Protein AF-A0A531M018-F1 (afdb_monomer)

Mean predicted aligned error: 5.27 Å

pLDDT: mean 87.19, std 9.1, range [54.56, 96.38]

Foldseek 3Di:
DVVCVVVVCLLVVQLVQVVVQVVVLVVCVVVVQQADEGEDELVNLVDPCNLVSLVVDPDDARHYEYEYELQNPPPVPPPSSLVSLVSCVVSNYFYEYPAPPPPRHDPVNCVSSVGPYYYHHVVLVVCLVPDPVSVVVVVD

Structure (mmCIF, N/CA/C/O backbone):
data_AF-A0A531M018-F1
#
_entry.id   AF-A0A531M018-F1
#
loop_
_atom_site.group_PDB
_atom_site.id
_atom_site.type_symbol
_atom_site.label_atom_id
_atom_site.label_alt_id
_atom_site.label_comp_id
_atom_site.label_asym_id
_atom_site.label_entity_id
_atom_site.label_seq_id
_atom_site.pdbx_PDB_ins_code
_atom_site.Cartn_x
_atom_site.Cartn_y
_atom_site.Cartn_z
_atom_site.occupancy
_atom_site.B_iso_or_equiv
_atom_site.auth_seq_id
_atom_site.auth_comp_id
_atom_site.auth_asym_id
_atom_site.auth_atom_id
_atom_site.pdbx_PDB_model_num
ATOM 1 N N . LEU A 1 1 ? 4.384 -15.327 7.568 1.00 73.19 1 LEU A N 1
ATOM 2 C CA . LEU A 1 1 ? 5.088 -14.027 7.662 1.00 73.19 1 LEU A CA 1
ATOM 3 C C . LEU A 1 1 ? 6.303 -14.104 8.575 1.00 73.19 1 LEU A C 1
ATOM 5 O O . LEU A 1 1 ? 7.389 -13.955 8.047 1.00 73.19 1 LEU A O 1
ATOM 9 N N . LYS A 1 2 ? 6.164 -14.476 9.855 1.00 81.94 2 LYS A N 1
ATOM 10 C CA . LYS A 1 2 ? 7.292 -14.567 10.806 1.00 81.94 2 LYS A CA 1
ATOM 11 C C . LYS A 1 2 ? 8.556 -15.273 10.272 1.00 81.94 2 LYS A C 1
ATOM 13 O O . LYS A 1 2 ? 9.630 -14.692 10.272 1.00 81.94 2 LYS A O 1
ATOM 18 N N . VAL A 1 3 ? 8.416 -16.468 9.690 1.00 90.12 3 VAL A N 1
ATOM 19 C CA . VAL A 1 3 ? 9.549 -17.193 9.070 1.00 90.12 3 VAL A CA 1
ATOM 20 C C . VAL A 1 3 ? 10.168 -16.420 7.895 1.00 90.12 3 VAL A C 1
ATOM 22 O O . VAL A 1 3 ? 11.378 -16.411 7.718 1.00 90.12 3 VAL A O 1
ATOM 25 N N . ALA A 1 4 ? 9.359 -15.738 7.081 1.00 86.06 4 ALA A N 1
ATOM 26 C CA . ALA A 1 4 ? 9.863 -14.942 5.962 1.00 86.06 4 ALA A CA 1
ATOM 27 C C . ALA A 1 4 ? 10.616 -13.682 6.426 1.00 86.06 4 ALA A C 1
ATOM 29 O O . ALA A 1 4 ? 11.557 -13.255 5.758 1.00 86.06 4 ALA A O 1
ATOM 30 N N . GLU A 1 5 ? 10.218 -13.096 7.558 1.00 82.62 5 GLU A N 1
ATOM 31 C CA . GLU A 1 5 ? 10.920 -11.977 8.197 1.00 82.62 5 GLU A CA 1
ATOM 32 C C . GLU A 1 5 ? 12.257 -12.415 8.789 1.00 82.62 5 GLU A C 1
ATOM 34 O O . GLU A 1 5 ? 13.254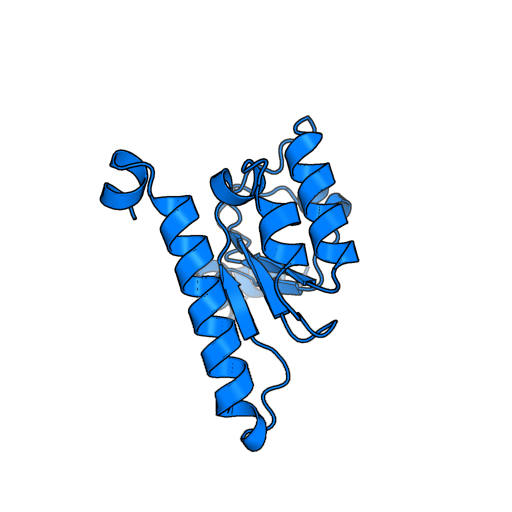 -11.722 8.578 1.00 82.62 5 GLU A O 1
ATOM 39 N N . GLU A 1 6 ? 12.277 -13.566 9.470 1.00 87.50 6 GLU A N 1
ATOM 40 C CA . GLU A 1 6 ? 13.481 -14.206 10.019 1.00 87.50 6 GLU A CA 1
ATOM 41 C C . GLU A 1 6 ? 14.485 -14.559 8.911 1.00 87.50 6 GLU A C 1
ATOM 43 O O . GLU A 1 6 ? 15.688 -14.372 9.077 1.00 87.50 6 GLU A O 1
ATOM 48 N N . LEU A 1 7 ? 13.993 -15.001 7.749 1.00 90.31 7 LEU A N 1
ATOM 49 C CA . LEU A 1 7 ? 14.812 -15.312 6.572 1.00 90.31 7 LEU A CA 1
ATOM 50 C C . LEU A 1 7 ? 15.124 -14.089 5.691 1.00 90.31 7 LEU A C 1
ATOM 52 O O . LEU A 1 7 ? 15.814 -14.225 4.683 1.00 90.31 7 LEU A O 1
ATOM 56 N N . ASN A 1 8 ? 14.612 -12.905 6.035 1.00 83.75 8 ASN A N 1
ATOM 57 C CA . ASN A 1 8 ? 14.741 -11.669 5.259 1.00 83.75 8 ASN A CA 1
ATOM 58 C C . ASN A 1 8 ? 14.304 -11.786 3.778 1.00 83.75 8 ASN A C 1
ATOM 60 O O . ASN A 1 8 ? 14.876 -11.158 2.888 1.00 83.75 8 ASN A O 1
ATOM 64 N N . VAL A 1 9 ? 13.269 -12.587 3.501 1.00 88.31 9 VAL A N 1
ATOM 65 C CA . VAL A 1 9 ? 12.743 -12.830 2.140 1.00 88.31 9 VAL A CA 1
ATOM 66 C C . VAL A 1 9 ? 11.423 -12.112 1.853 1.00 88.31 9 VAL A C 1
ATOM 68 O O . VAL A 1 9 ? 10.848 -12.296 0.783 1.00 88.31 9 VAL A O 1
ATOM 71 N N . VAL A 1 10 ? 10.934 -11.264 2.763 1.00 84.00 10 VAL A N 1
ATOM 72 C CA . VAL A 1 10 ? 9.666 -10.523 2.587 1.00 84.00 10 VAL A CA 1
ATOM 73 C C . VAL A 1 10 ? 9.666 -9.707 1.292 1.00 84.00 10 VAL A C 1
ATOM 75 O O . VAL A 1 10 ? 8.751 -9.836 0.487 1.00 84.00 10 VAL A O 1
ATOM 78 N N . ALA A 1 11 ? 10.741 -8.965 1.009 1.00 81.00 11 ALA A N 1
ATOM 79 C CA . ALA A 1 11 ? 10.842 -8.172 -0.216 1.00 81.00 11 ALA A CA 1
ATOM 80 C C . ALA A 1 11 ? 10.830 -9.029 -1.501 1.00 81.00 11 ALA A C 1
ATOM 82 O O . ALA A 1 11 ? 10.363 -8.570 -2.548 1.00 81.00 11 ALA A O 1
ATOM 83 N N . LEU A 1 12 ? 11.331 -10.270 -1.433 1.00 85.56 12 LEU A N 1
ATOM 84 C CA . LEU A 1 12 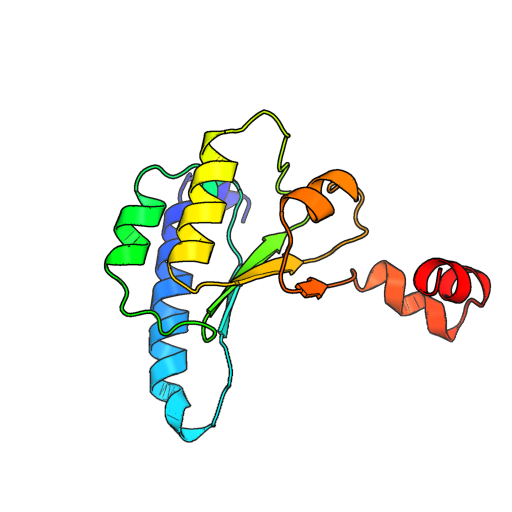? 11.284 -11.229 -2.540 1.00 85.56 12 LEU A CA 1
ATOM 85 C C . LEU A 1 12 ? 9.864 -11.774 -2.743 1.00 85.56 12 LEU A C 1
ATOM 87 O O . LEU A 1 12 ? 9.424 -11.913 -3.888 1.00 85.56 12 LEU A O 1
ATOM 91 N N . ILE A 1 13 ? 9.149 -12.051 -1.650 1.00 89.19 13 ILE A N 1
ATOM 92 C CA . ILE A 1 13 ? 7.740 -12.455 -1.685 1.00 89.19 13 ILE A CA 1
ATOM 93 C C . ILE A 1 13 ? 6.907 -11.330 -2.296 1.00 89.19 13 ILE A C 1
ATOM 95 O O . ILE A 1 13 ? 6.219 -11.583 -3.279 1.00 89.19 13 ILE A O 1
ATOM 99 N N . ASP A 1 14 ? 7.045 -10.091 -1.819 1.00 87.12 14 ASP A N 1
ATOM 100 C CA . ASP A 1 14 ? 6.315 -8.926 -2.343 1.00 87.12 14 ASP A CA 1
ATOM 101 C C . ASP A 1 14 ? 6.539 -8.760 -3.853 1.00 87.12 14 ASP A C 1
ATOM 103 O O . ASP A 1 14 ? 5.592 -8.618 -4.629 1.00 87.12 14 ASP A O 1
ATOM 107 N N . ARG A 1 15 ? 7.797 -8.867 -4.307 1.00 87.56 15 ARG A N 1
ATOM 108 C CA . ARG A 1 15 ? 8.138 -8.807 -5.736 1.00 87.56 15 ARG A CA 1
A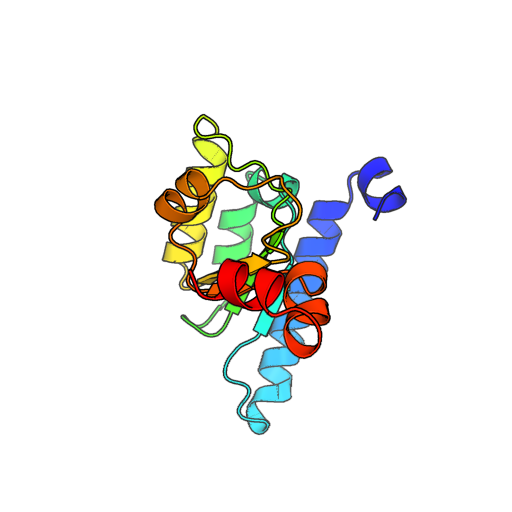TOM 109 C C . ARG A 1 15 ? 7.475 -9.926 -6.544 1.00 87.56 15 ARG A C 1
ATOM 111 O O . ARG A 1 15 ? 7.021 -9.683 -7.663 1.00 87.56 15 ARG A O 1
ATOM 118 N N . THR A 1 16 ? 7.464 -11.146 -6.016 1.00 90.62 16 THR A N 1
ATOM 119 C CA . THR A 1 16 ? 6.895 -12.314 -6.703 1.00 90.62 16 THR A CA 1
ATOM 120 C C . THR A 1 16 ? 5.373 -12.218 -6.760 1.00 90.62 16 THR A C 1
ATOM 122 O O . THR A 1 16 ? 4.789 -12.424 -7.822 1.00 90.62 16 THR A O 1
ATOM 125 N N . THR A 1 17 ? 4.745 -11.812 -5.657 1.00 92.69 17 THR A N 1
ATOM 126 C CA . THR A 1 17 ? 3.306 -11.558 -5.560 1.00 92.69 17 THR A CA 1
ATOM 127 C C . THR A 1 17 ? 2.876 -10.473 -6.539 1.00 92.69 17 THR A C 1
ATOM 129 O O . THR A 1 17 ? 1.927 -10.688 -7.286 1.00 92.69 17 THR A O 1
ATOM 132 N N . LEU A 1 18 ? 3.603 -9.351 -6.619 1.00 92.44 18 LEU A N 1
ATOM 133 C CA . LEU A 1 18 ? 3.317 -8.294 -7.590 1.00 92.44 18 LEU A CA 1
ATOM 134 C C . LEU A 1 18 ? 3.391 -8.812 -9.028 1.00 92.44 18 LEU A C 1
ATOM 136 O O . LEU A 1 18 ? 2.479 -8.575 -9.815 1.00 92.44 18 LEU A O 1
ATOM 140 N N . LYS A 1 19 ? 4.457 -9.541 -9.376 1.00 92.62 19 LYS A N 1
ATOM 141 C CA . LYS A 1 19 ? 4.603 -10.111 -10.719 1.00 92.62 19 LYS A CA 1
ATOM 142 C C . LYS A 1 19 ? 3.421 -11.025 -11.063 1.00 92.62 19 LYS A C 1
ATOM 144 O O . LYS A 1 19 ? 2.811 -10.849 -12.113 1.00 92.62 19 LYS A O 1
ATOM 149 N N . GLN A 1 20 ? 3.064 -11.940 -10.162 1.00 94.94 20 GLN A N 1
ATOM 150 C CA . GLN A 1 20 ? 1.945 -12.858 -10.371 1.00 94.94 20 GLN A CA 1
ATOM 151 C C . GLN A 1 20 ? 0.601 -12.122 -10.464 1.00 94.94 20 GLN A C 1
ATOM 153 O O . GLN A 1 20 ? -0.250 -12.497 -11.269 1.00 94.94 20 GLN A O 1
ATOM 158 N N . ALA A 1 21 ? 0.406 -11.073 -9.662 1.00 95.00 21 ALA A N 1
ATOM 159 C CA . ALA A 1 21 ? -0.794 -10.247 -9.688 1.00 95.00 21 ALA A CA 1
ATOM 160 C C . ALA A 1 21 ? -0.960 -9.536 -11.037 1.00 95.00 21 ALA A C 1
ATOM 162 O O . ALA A 1 21 ? -2.053 -9.556 -11.595 1.00 95.00 21 ALA A O 1
ATOM 163 N N . LEU A 1 22 ? 0.121 -8.978 -11.593 1.00 94.12 22 LEU A N 1
ATOM 164 C CA . LEU A 1 22 ? 0.108 -8.345 -12.916 1.00 94.12 22 LEU A CA 1
ATOM 165 C C . LEU A 1 22 ? -0.161 -9.359 -14.035 1.00 94.12 22 LEU A C 1
ATOM 167 O O . LEU A 1 22 ? -0.997 -9.108 -14.896 1.00 94.12 22 LEU A O 1
ATOM 171 N N . GLU A 1 23 ? 0.488 -10.525 -13.999 1.00 93.81 23 GLU A N 1
ATOM 172 C CA . GLU A 1 23 ? 0.245 -11.601 -14.973 1.00 93.81 23 GLU A CA 1
ATOM 173 C C . GLU A 1 23 ? -1.212 -12.088 -14.936 1.00 93.81 23 GLU A C 1
ATOM 175 O O . GLU A 1 23 ? -1.840 -12.285 -15.978 1.00 93.81 23 GLU A O 1
ATOM 180 N N . ASN A 1 24 ? -1.775 -12.247 -13.735 1.00 94.75 24 ASN A N 1
ATOM 181 C CA . ASN A 1 24 ? -3.174 -12.624 -13.563 1.00 94.75 24 ASN A CA 1
ATOM 182 C C . ASN A 1 24 ? -4.120 -11.519 -14.039 1.00 94.75 24 ASN A C 1
ATOM 184 O O . ASN A 1 24 ? -5.104 -11.818 -14.710 1.00 94.75 24 ASN A O 1
ATOM 188 N N . PHE A 1 25 ? -3.817 -10.258 -13.732 1.00 94.62 25 PHE A N 1
ATOM 189 C CA . PHE A 1 25 ? -4.619 -9.112 -14.152 1.00 94.62 25 PHE A CA 1
ATOM 190 C C . PHE A 1 25 ? -4.709 -9.012 -15.681 1.00 94.62 25 PHE A C 1
ATOM 192 O O . PHE A 1 25 ? -5.807 -8.892 -16.221 1.00 94.62 25 PHE A O 1
ATOM 199 N N . GLU A 1 26 ? -3.587 -9.182 -16.383 1.00 92.25 26 GLU A N 1
ATOM 200 C CA . GLU A 1 26 ? -3.550 -9.250 -17.851 1.00 92.25 26 GLU A CA 1
ATOM 201 C C . GLU A 1 26 ? -4.353 -10.443 -18.392 1.00 92.25 26 GLU A C 1
ATOM 203 O O . GLU A 1 26 ? -5.173 -10.304 -19.307 1.00 92.25 26 GLU A O 1
ATOM 208 N N . ARG A 1 27 ? -4.193 -11.628 -17.787 1.00 94.00 27 ARG A N 1
ATOM 209 C CA . ARG A 1 27 ? -4.959 -12.831 -18.159 1.00 94.00 27 ARG A CA 1
ATOM 210 C C . ARG A 1 27 ? -6.469 -12.640 -17.978 1.00 94.00 27 ARG A C 1
ATOM 212 O O . ARG A 1 27 ? -7.262 -13.194 -18.742 1.00 94.00 27 ARG A O 1
ATOM 219 N N . TRP A 1 28 ? -6.873 -11.863 -16.979 1.00 94.44 28 TRP A N 1
ATOM 220 C CA . TRP A 1 28 ? -8.266 -11.541 -16.673 1.00 94.44 28 TRP A CA 1
ATOM 221 C C . TRP A 1 28 ? -8.785 -10.287 -17.384 1.00 94.44 28 TRP A C 1
ATOM 223 O O . TRP A 1 28 ? -9.880 -9.827 -17.069 1.00 94.44 28 TRP A O 1
ATOM 233 N N . SER A 1 29 ? -8.067 -9.763 -18.380 1.00 89.50 29 SER A N 1
ATOM 234 C CA . SER A 1 29 ? -8.494 -8.599 -19.176 1.00 89.50 29 SER A CA 1
ATOM 235 C C . SER A 1 29 ? -9.912 -8.726 -19.755 1.00 89.50 29 SER A C 1
ATOM 237 O O . SER A 1 29 ? -10.643 -7.742 -19.830 1.00 89.50 29 SER A O 1
ATOM 239 N N . HIS A 1 30 ? -10.352 -9.944 -20.080 1.00 93.69 30 HIS A N 1
ATOM 240 C CA . HIS A 1 30 ? -11.706 -10.240 -20.563 1.00 93.69 30 HIS A CA 1
ATOM 241 C C . HIS A 1 30 ? -12.819 -10.080 -19.506 1.00 93.69 30 HIS A C 1
ATOM 243 O O . HIS A 1 30 ? -13.991 -10.015 -19.866 1.00 93.69 30 HIS A O 1
ATOM 249 N N . LEU A 1 31 ? -12.480 -10.020 -18.214 1.00 93.69 31 LEU A N 1
ATOM 250 C CA . LEU A 1 31 ? -13.432 -9.881 -17.104 1.00 93.69 31 LEU A CA 1
ATOM 251 C C . LEU A 1 31 ? -13.721 -8.416 -16.735 1.00 93.69 31 LEU A C 1
ATOM 253 O O . LEU A 1 31 ? -14.464 -8.171 -15.788 1.00 93.69 31 LEU A O 1
ATOM 257 N N . ASN A 1 32 ? -13.153 -7.443 -17.462 1.00 89.44 32 ASN A N 1
ATOM 258 C CA . ASN A 1 32 ? -13.287 -6.006 -17.180 1.00 89.44 32 ASN A CA 1
ATOM 259 C C . ASN A 1 32 ? -12.940 -5.637 -15.724 1.00 89.44 32 ASN A C 1
ATOM 261 O O . ASN A 1 32 ? -13.592 -4.789 -15.112 1.00 89.44 32 ASN A O 1
ATOM 265 N N . ILE A 1 33 ? -11.912 -6.272 -15.152 1.00 91.38 33 ILE A N 1
ATOM 266 C CA . ILE A 1 33 ? -11.436 -5.936 -13.808 1.00 91.38 33 ILE A CA 1
ATOM 267 C C . ILE A 1 33 ? -10.783 -4.548 -13.877 1.00 91.38 33 ILE A C 1
ATOM 269 O O . ILE A 1 33 ? -9.820 -4.368 -14.623 1.00 91.38 33 ILE A O 1
ATOM 273 N N . PRO A 1 34 ? -11.265 -3.549 -13.117 1.00 90.69 34 PRO A N 1
ATOM 274 C CA . PRO A 1 34 ? -10.756 -2.186 -13.239 1.00 90.69 34 PRO A CA 1
ATOM 275 C C . PRO A 1 34 ? -9.341 -2.040 -12.671 1.00 90.69 34 PRO A C 1
ATOM 277 O O . PRO A 1 34 ? -8.595 -1.151 -13.083 1.00 90.69 34 PRO A O 1
ATOM 280 N N . ARG A 1 35 ? -8.992 -2.875 -11.684 1.00 93.50 35 ARG A N 1
ATOM 281 C CA . ARG A 1 35 ? -7.781 -2.737 -10.882 1.00 93.50 35 ARG A CA 1
ATOM 282 C C . ARG A 1 35 ? -7.408 -4.017 -10.147 1.00 93.50 35 ARG A C 1
ATOM 284 O O . ARG A 1 35 ? -8.292 -4.754 -9.718 1.00 93.50 35 ARG A O 1
ATOM 291 N N . VAL A 1 36 ? -6.112 -4.194 -9.914 1.00 95.12 36 VAL A N 1
ATOM 292 C CA . VAL A 1 36 ? -5.556 -5.135 -8.939 1.00 95.12 36 VAL A CA 1
ATOM 293 C C . VAL A 1 36 ? -4.877 -4.384 -7.792 1.00 95.12 36 VAL A C 1
ATOM 295 O O . VAL A 1 36 ? -4.195 -3.385 -8.017 1.00 95.12 36 VAL A O 1
ATOM 298 N N . SER A 1 37 ? -5.055 -4.861 -6.564 1.00 94.75 37 SER A N 1
ATOM 299 C CA . SER A 1 37 ? -4.348 -4.339 -5.393 1.00 94.75 37 SER A CA 1
ATOM 300 C C . SER A 1 37 ? -3.367 -5.376 -4.858 1.00 94.75 37 SER A C 1
ATOM 302 O O . SER A 1 37 ? -3.656 -6.574 -4.880 1.00 94.75 37 SER A O 1
ATOM 304 N N . VAL A 1 38 ? -2.204 -4.925 -4.393 1.00 93.44 38 VAL A N 1
ATOM 305 C CA . VAL A 1 38 ? -1.164 -5.787 -3.820 1.00 93.44 38 VAL A CA 1
ATOM 306 C C . VAL A 1 38 ? -0.675 -5.186 -2.510 1.00 93.44 38 VAL A C 1
ATOM 308 O O . VAL A 1 38 ? -0.373 -3.998 -2.448 1.00 93.44 38 VAL A O 1
ATOM 311 N N . ASN A 1 39 ? -0.570 -6.014 -1.475 1.00 89.81 39 ASN A N 1
ATOM 312 C CA . ASN A 1 39 ? 0.004 -5.605 -0.198 1.00 89.81 39 ASN A CA 1
ATOM 313 C C . ASN A 1 39 ? 1.508 -5.355 -0.336 1.00 89.81 39 ASN A C 1
ATOM 315 O O . ASN A 1 39 ? 2.216 -6.133 -0.980 1.00 89.81 39 ASN A O 1
ATOM 319 N N . VAL A 1 40 ? 1.991 -4.280 0.281 1.00 88.00 40 VAL A N 1
ATOM 320 C CA . VAL A 1 40 ? 3.407 -3.908 0.285 1.00 88.00 40 VAL A CA 1
ATOM 321 C C . VAL A 1 40 ? 3.858 -3.697 1.719 1.00 88.00 40 VAL A C 1
ATOM 323 O O . VAL A 1 40 ? 3.240 -2.950 2.468 1.00 88.00 40 VAL A O 1
ATOM 326 N N . SER A 1 41 ? 4.947 -4.361 2.104 1.00 81.50 41 SER A N 1
ATOM 327 C CA . SER A 1 41 ? 5.534 -4.220 3.438 1.00 81.50 41 SER A CA 1
ATOM 328 C C . SER A 1 41 ? 6.347 -2.925 3.598 1.00 81.50 41 SER A C 1
ATOM 330 O O . SER A 1 41 ? 6.893 -2.402 2.626 1.00 81.50 41 SER A O 1
ATOM 332 N N . ALA A 1 42 ? 6.527 -2.450 4.840 1.00 79.25 42 ALA A N 1
ATOM 333 C CA . ALA A 1 42 ? 7.422 -1.320 5.148 1.00 79.25 42 ALA A CA 1
ATOM 334 C C . ALA A 1 42 ? 8.842 -1.547 4.603 1.00 79.25 42 ALA A C 1
ATOM 336 O O . ALA A 1 42 ? 9.376 -0.724 3.867 1.00 79.25 42 ALA A O 1
ATOM 337 N N . ARG A 1 43 ? 9.409 -2.737 4.855 1.00 80.06 43 ARG A N 1
ATOM 338 C CA . ARG A 1 43 ? 10.743 -3.125 4.365 1.00 80.06 43 ARG A CA 1
ATOM 339 C C . ARG A 1 43 ? 10.866 -3.050 2.845 1.00 80.06 43 ARG A C 1
ATOM 341 O O . ARG A 1 43 ? 11.950 -2.818 2.322 1.00 80.06 43 ARG A O 1
ATOM 348 N N . ARG A 1 44 ? 9.771 -3.278 2.112 1.00 85.19 44 ARG A N 1
ATOM 349 C CA . ARG A 1 44 ? 9.767 -3.136 0.654 1.00 85.19 44 ARG A CA 1
ATOM 350 C C . ARG A 1 44 ? 9.859 -1.669 0.246 1.00 85.19 44 ARG A C 1
ATOM 352 O O . ARG A 1 44 ? 10.537 -1.392 -0.734 1.00 85.19 44 ARG A O 1
ATOM 359 N N . LEU A 1 45 ? 9.234 -0.753 0.986 1.00 87.25 45 LEU A N 1
ATOM 360 C CA . LEU A 1 45 ? 9.383 0.693 0.784 1.00 87.25 45 LEU A CA 1
ATOM 361 C C . LEU A 1 45 ? 10.773 1.213 1.174 1.00 87.25 45 LEU A C 1
ATOM 363 O O . LEU A 1 45 ? 11.166 2.265 0.693 1.00 87.25 45 LEU A O 1
ATOM 367 N N . GLU A 1 46 ? 11.540 0.477 1.973 1.00 85.75 46 GLU A N 1
ATOM 368 C CA . GLU A 1 46 ? 12.947 0.779 2.282 1.00 85.75 46 GLU A CA 1
ATOM 369 C C . GLU A 1 46 ? 13.932 0.192 1.241 1.00 85.75 46 GLU A C 1
ATOM 371 O O . GLU A 1 46 ? 15.131 0.482 1.262 1.00 85.75 46 GLU A O 1
ATOM 376 N N . ASP A 1 47 ? 13.453 -0.613 0.284 1.00 86.56 47 ASP A N 1
ATOM 377 C CA . ASP A 1 47 ? 14.288 -1.233 -0.751 1.00 86.56 47 ASP A CA 1
ATOM 378 C C . ASP A 1 47 ? 14.747 -0.203 -1.803 1.00 86.56 47 ASP A C 1
ATOM 380 O O . ASP A 1 47 ? 13.953 0.357 -2.567 1.00 86.56 47 ASP A O 1
ATOM 384 N N . ARG A 1 48 ? 16.068 -0.010 -1.908 1.00 88.75 48 ARG A N 1
ATOM 385 C CA . ARG A 1 48 ? 16.706 0.886 -2.891 1.00 88.75 48 ARG A CA 1
ATOM 386 C C . ARG A 1 48 ? 16.483 0.477 -4.343 1.00 88.75 48 ARG A C 1
ATOM 388 O O . ARG A 1 48 ? 16.534 1.328 -5.230 1.00 88.75 48 ARG A O 1
ATOM 395 N N . ASP A 1 49 ? 16.208 -0.796 -4.599 1.00 90.19 49 ASP A N 1
ATOM 396 C CA . ASP A 1 49 ? 15.919 -1.303 -5.935 1.00 90.19 49 ASP A CA 1
ATOM 397 C C . ASP A 1 49 ? 14.415 -1.322 -6.259 1.00 90.19 49 ASP A C 1
ATOM 399 O O . ASP A 1 49 ? 14.052 -1.663 -7.392 1.00 90.19 49 ASP A O 1
ATOM 403 N N . LEU A 1 50 ? 13.527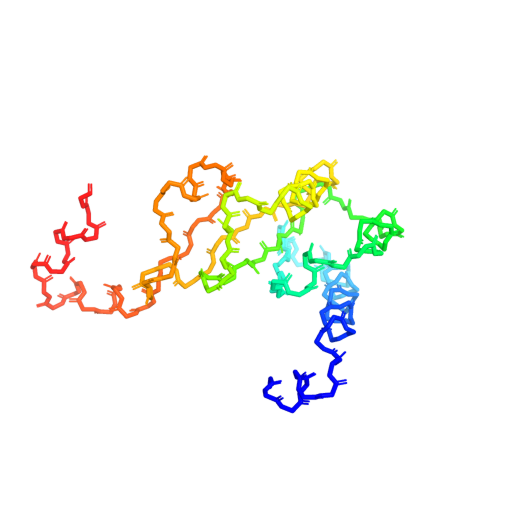 -0.919 -5.332 1.00 91.69 50 LEU A N 1
ATOM 404 C CA . LEU A 1 50 ? 12.074 -0.944 -5.539 1.00 91.69 50 LEU A CA 1
ATOM 405 C C . LEU A 1 50 ? 11.676 -0.196 -6.812 1.00 91.69 50 LEU A C 1
ATOM 407 O O . LEU A 1 50 ? 11.126 -0.796 -7.737 1.00 91.69 50 LEU A O 1
ATOM 411 N N . ILE A 1 51 ? 11.988 1.099 -6.883 1.00 95.00 51 ILE A N 1
ATOM 412 C CA . ILE A 1 51 ? 11.564 1.968 -7.990 1.00 95.00 51 ILE A CA 1
ATOM 413 C C . ILE A 1 51 ? 12.167 1.505 -9.312 1.00 95.00 51 ILE A C 1
ATOM 415 O O . ILE A 1 51 ? 11.486 1.467 -10.337 1.00 95.00 51 ILE A O 1
ATOM 419 N N . LYS A 1 52 ? 13.434 1.080 -9.294 1.00 94.19 52 LYS A N 1
ATOM 420 C CA . LYS A 1 52 ? 14.102 0.499 -10.463 1.00 94.19 52 LYS A CA 1
ATOM 421 C C . LYS A 1 52 ? 13.399 -0.773 -10.940 1.00 94.19 52 LYS A C 1
ATOM 423 O O . LYS A 1 52 ? 13.313 -1.001 -12.144 1.00 94.19 52 LYS A O 1
ATOM 428 N N . GLY A 1 53 ? 12.912 -1.602 -10.019 1.00 92.50 53 GLY A N 1
ATOM 429 C CA . GLY A 1 53 ? 12.110 -2.782 -10.320 1.00 92.50 53 GLY A CA 1
ATOM 430 C C . GLY A 1 53 ? 10.760 -2.422 -10.935 1.00 92.50 53 GLY A C 1
ATOM 431 O O . GLY A 1 53 ? 10.415 -2.964 -11.980 1.00 92.50 53 GLY A O 1
ATOM 432 N N . LEU A 1 54 ? 10.037 -1.473 -10.336 1.00 94.50 54 LEU A N 1
ATOM 433 C CA . LEU A 1 54 ? 8.719 -1.038 -10.809 1.00 94.50 54 LEU A CA 1
ATOM 434 C C . LEU A 1 54 ? 8.776 -0.390 -12.192 1.00 94.50 54 LEU A C 1
ATOM 436 O O . LEU A 1 54 ? 7.939 -0.691 -13.031 1.00 94.50 54 LEU A O 1
ATOM 440 N N . ARG A 1 55 ? 9.806 0.417 -12.480 1.00 94.06 55 ARG A N 1
ATOM 441 C CA . ARG A 1 55 ? 10.011 1.033 -13.806 1.00 94.06 55 ARG A CA 1
ATOM 442 C C . ARG A 1 55 ? 10.189 0.021 -14.940 1.00 94.06 55 ARG A C 1
ATOM 444 O O . ARG A 1 55 ? 10.007 0.376 -16.098 1.00 94.06 55 ARG A O 1
ATOM 451 N N . LY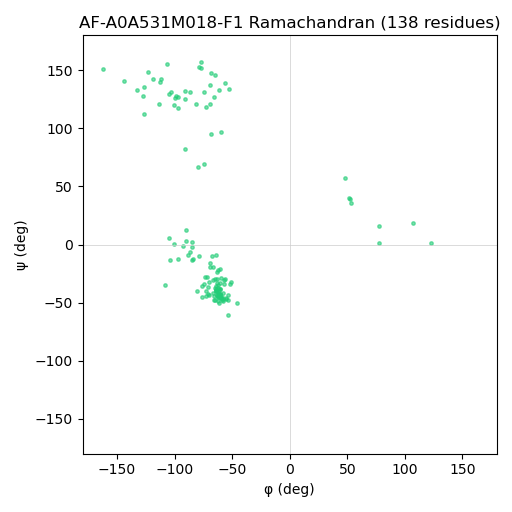S A 1 56 ? 10.574 -1.220 -14.629 1.00 93.19 56 LYS A N 1
ATOM 452 C CA . LYS A 1 56 ? 10.687 -2.306 -15.618 1.00 93.19 56 LYS A CA 1
ATOM 453 C C . LYS A 1 56 ? 9.354 -3.003 -15.885 1.00 93.19 56 LYS A C 1
ATOM 455 O O . LYS A 1 56 ? 9.275 -3.802 -16.812 1.00 93.19 56 LYS A O 1
ATOM 460 N N . LEU A 1 57 ? 8.343 -2.751 -15.059 1.00 90.38 57 LEU A N 1
ATOM 461 C CA . LEU A 1 57 ? 7.007 -3.302 -15.221 1.00 90.38 57 LEU A CA 1
ATOM 462 C C . LEU A 1 57 ? 6.185 -2.326 -16.065 1.00 90.38 57 LEU A C 1
ATOM 464 O O . LEU A 1 57 ? 6.162 -1.126 -15.798 1.00 90.38 57 LEU A O 1
ATOM 468 N N . ALA A 1 58 ? 5.497 -2.839 -17.082 1.00 86.06 58 ALA A N 1
ATOM 469 C CA . ALA A 1 58 ? 4.598 -2.049 -17.919 1.00 86.06 58 ALA A CA 1
ATOM 470 C C . ALA A 1 58 ? 3.249 -1.845 -17.206 1.00 86.06 58 ALA A C 1
ATOM 472 O O . ALA A 1 58 ? 2.230 -2.397 -17.607 1.00 86.06 58 ALA A O 1
ATOM 473 N N . ILE A 1 59 ? 3.252 -1.096 -16.101 1.00 90.50 59 ILE A N 1
ATOM 474 C CA . ILE A 1 59 ? 2.045 -0.847 -15.308 1.00 90.50 59 ILE A CA 1
ATOM 475 C C . ILE A 1 59 ? 1.236 0.277 -15.953 1.00 90.50 59 ILE A C 1
ATOM 477 O O . ILE A 1 59 ? 1.709 1.403 -16.103 1.00 90.50 59 ILE A O 1
ATOM 481 N N . LYS A 1 60 ? -0.014 -0.019 -16.318 1.00 90.88 60 LYS A N 1
ATOM 482 C CA . LYS A 1 60 ? -0.954 0.992 -16.801 1.00 90.88 60 LYS A CA 1
ATOM 483 C C . LYS A 1 60 ? -1.448 1.844 -15.631 1.00 90.88 60 LYS A C 1
ATOM 485 O O . LYS A 1 60 ? -1.910 1.313 -14.619 1.00 90.88 60 LYS A O 1
ATOM 490 N N . GLN A 1 61 ? -1.410 3.164 -15.789 1.00 92.75 61 GLN A N 1
ATOM 491 C CA . GLN A 1 61 ? -1.860 4.100 -14.758 1.00 92.75 61 GLN A CA 1
ATOM 492 C C . GLN A 1 61 ? -3.289 3.787 -14.283 1.00 92.75 61 GLN A C 1
ATOM 494 O O . GLN A 1 61 ? -4.190 3.548 -15.089 1.00 92.75 61 GLN A O 1
ATOM 499 N N . GLY A 1 62 ? -3.485 3.788 -12.963 1.00 91.62 62 GLY A N 1
ATOM 500 C CA . GLY A 1 62 ? -4.785 3.583 -12.321 1.00 91.62 62 GLY A CA 1
ATOM 501 C C . GLY A 1 62 ? -5.271 2.131 -12.271 1.00 91.62 62 GLY A C 1
ATOM 502 O O . GLY A 1 62 ? -6.362 1.891 -11.744 1.00 91.62 62 GLY A O 1
ATOM 503 N N . THR A 1 63 ? -4.485 1.173 -12.774 1.00 94.44 63 THR A N 1
ATOM 504 C CA . THR A 1 63 ? -4.833 -0.262 -12.768 1.00 94.44 63 THR A CA 1
ATOM 505 C C . THR A 1 63 ? -4.215 -1.046 -11.614 1.00 94.44 63 THR A C 1
ATOM 507 O O . THR A 1 63 ? -4.638 -2.168 -11.351 1.00 94.44 63 THR A O 1
ATOM 510 N N . VAL A 1 64 ? -3.255 -0.460 -10.895 1.00 96.31 64 VAL A N 1
ATOM 511 C CA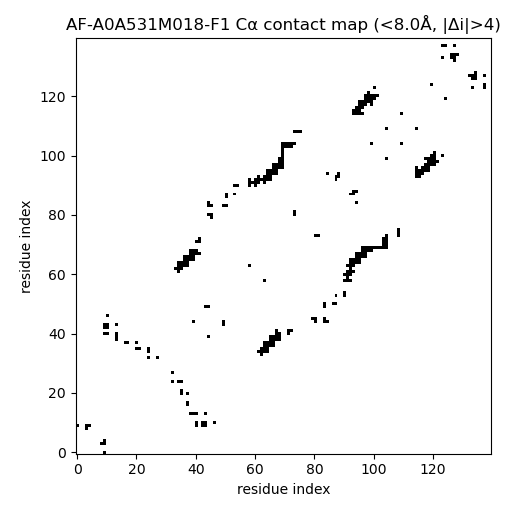 . VAL A 1 64 ? -2.580 -1.094 -9.758 1.00 96.31 64 VAL A CA 1
ATOM 512 C C . VAL A 1 64 ? -2.653 -0.181 -8.542 1.00 96.31 64 VAL A C 1
ATOM 514 O O . VAL A 1 64 ? -2.385 1.016 -8.656 1.00 96.31 64 VAL A O 1
ATOM 517 N N . SER A 1 65 ? -2.975 -0.763 -7.390 1.00 96.00 65 SER A N 1
ATOM 518 C CA . SER A 1 65 ? -2.841 -0.126 -6.078 1.00 96.00 65 SER A CA 1
ATOM 519 C C . SER A 1 65 ? -1.878 -0.908 -5.195 1.00 96.00 65 SER A C 1
ATOM 521 O O . SER A 1 65 ? -1.900 -2.140 -5.187 1.00 96.00 65 SER A O 1
ATOM 523 N N . PHE A 1 66 ? -1.079 -0.198 -4.408 1.00 94.88 66 PHE A N 1
ATOM 524 C CA . PHE A 1 66 ? -0.350 -0.767 -3.283 1.00 94.88 66 PHE A CA 1
ATOM 525 C C . PHE A 1 66 ? -1.085 -0.490 -1.985 1.00 94.88 66 PHE A C 1
ATOM 527 O O . PHE A 1 66 ? -1.431 0.651 -1.690 1.00 94.88 66 PHE A O 1
ATOM 534 N N . GLU A 1 67 ? -1.313 -1.556 -1.232 1.00 92.94 67 GLU A N 1
ATOM 535 C CA . GLU A 1 67 ? -1.957 -1.521 0.071 1.00 92.94 67 GLU A CA 1
ATOM 536 C C . GLU A 1 67 ? -0.874 -1.513 1.141 1.00 92.94 67 GLU A C 1
ATOM 538 O O . GLU A 1 67 ? -0.055 -2.432 1.230 1.00 92.94 67 GLU A O 1
ATOM 543 N N . LEU A 1 68 ? -0.847 -0.429 1.907 1.00 87.62 68 LEU A N 1
ATOM 544 C CA . LEU A 1 68 ? 0.036 -0.250 3.043 1.00 87.62 68 LEU A CA 1
ATOM 545 C C . LEU A 1 68 ? -0.777 -0.529 4.302 1.00 87.62 68 LEU A C 1
ATOM 547 O O . LEU A 1 68 ? -1.779 0.140 4.555 1.00 87.62 68 LEU A O 1
ATOM 551 N N . VAL A 1 69 ? -0.356 -1.517 5.085 1.00 75.94 69 VAL A N 1
ATOM 552 C CA . VAL A 1 69 ? -0.962 -1.761 6.398 1.00 75.94 69 VAL A CA 1
ATOM 553 C C . VAL A 1 69 ? -0.628 -0.618 7.349 1.00 75.94 69 VAL A C 1
ATOM 555 O O . VAL A 1 69 ? 0.460 -0.043 7.289 1.00 75.94 69 VAL A O 1
ATOM 558 N N . GLU A 1 70 ? -1.551 -0.317 8.257 1.00 65.75 70 GLU A N 1
ATOM 559 C CA . GLU A 1 70 ? -1.427 0.767 9.235 1.00 65.75 70 GLU A CA 1
ATOM 560 C C . GLU A 1 70 ? -0.111 0.733 10.039 1.00 65.75 70 GLU A C 1
ATOM 562 O O . GLU A 1 70 ? 0.459 1.772 10.364 1.00 65.75 70 GLU A O 1
ATOM 567 N N . SER A 1 71 ? 0.403 -0.467 10.331 1.00 59.41 71 SER A N 1
ATOM 568 C CA . SER A 1 71 ? 1.643 -0.666 11.090 1.00 59.41 71 SER A CA 1
ATOM 569 C C . SER A 1 71 ? 2.906 -0.202 10.363 1.00 59.41 71 SER A C 1
ATOM 571 O O . SER A 1 71 ? 3.985 -0.206 10.959 1.00 59.41 71 SER A O 1
ATOM 573 N N . ILE A 1 72 ? 2.813 0.142 9.075 1.00 60.88 72 ILE A N 1
ATOM 574 C CA . ILE A 1 72 ? 3.894 0.831 8.379 1.00 60.88 72 ILE A CA 1
ATOM 575 C C . ILE A 1 72 ? 3.959 2.228 8.981 1.00 60.88 72 ILE A C 1
ATOM 577 O O . ILE A 1 72 ? 3.221 3.131 8.589 1.00 60.88 72 ILE A O 1
ATOM 581 N N . PHE A 1 73 ? 4.847 2.381 9.962 1.00 59.66 73 PHE A N 1
ATOM 582 C CA . PHE A 1 73 ? 5.214 3.678 10.496 1.00 59.66 73 PHE A CA 1
ATOM 583 C C . PHE A 1 73 ? 5.796 4.507 9.354 1.00 59.66 73 PHE A C 1
ATOM 585 O O . PHE A 1 73 ? 6.970 4.404 9.012 1.00 59.66 73 PHE A O 1
ATOM 592 N N . LEU A 1 74 ? 4.949 5.343 8.761 1.00 61.78 74 LEU A N 1
ATOM 593 C CA . LEU A 1 74 ? 5.377 6.517 8.017 1.00 61.78 74 LEU A CA 1
ATOM 594 C C . LEU A 1 74 ? 5.804 7.544 9.059 1.00 61.78 74 LEU A C 1
ATOM 596 O O . LEU A 1 74 ? 5.088 8.511 9.333 1.00 61.78 74 LEU A O 1
ATOM 600 N N . ASP A 1 75 ? 6.916 7.246 9.728 1.00 57.91 75 ASP A N 1
ATOM 601 C CA . ASP A 1 75 ? 7.540 8.202 10.617 1.00 57.91 75 ASP A CA 1
ATOM 602 C C . ASP A 1 75 ? 7.946 9.399 9.758 1.00 57.91 75 ASP A C 1
ATOM 604 O O . ASP A 1 75 ? 8.490 9.242 8.662 1.00 57.91 75 ASP A O 1
ATOM 608 N N . GLU A 1 76 ? 7.632 10.606 10.216 1.00 54.88 76 GLU A N 1
ATOM 609 C CA . GLU A 1 76 ? 7.736 11.816 9.388 1.00 54.88 76 GLU A CA 1
ATOM 610 C C . GLU A 1 76 ? 9.181 12.131 8.966 1.00 54.88 76 GLU A C 1
ATOM 612 O O . GLU A 1 76 ? 9.402 13.013 8.142 1.00 54.88 76 GLU A O 1
ATOM 617 N N . ASN A 1 77 ? 10.143 11.403 9.537 1.00 54.56 77 ASN A N 1
ATOM 618 C CA . ASN A 1 77 ? 11.576 11.569 9.354 1.00 54.56 77 ASN A CA 1
ATOM 619 C C . ASN A 1 77 ? 12.200 10.556 8.378 1.00 54.56 77 ASN A C 1
ATOM 621 O O . ASN A 1 77 ? 13.412 10.605 8.170 1.00 54.56 77 ASN A O 1
ATOM 625 N N . ASP A 1 78 ? 11.423 9.639 7.784 1.00 77.69 78 ASP A N 1
ATOM 626 C CA . ASP A 1 78 ? 11.943 8.762 6.730 1.00 77.69 78 ASP A CA 1
ATOM 627 C C . ASP A 1 78 ? 11.737 9.388 5.339 1.00 77.69 78 ASP A C 1
ATOM 629 O O . ASP A 1 78 ? 10.786 9.099 4.596 1.00 77.69 78 ASP A O 1
ATOM 633 N N . ASP A 1 79 ? 12.668 10.280 4.988 1.00 84.19 79 ASP A N 1
ATOM 634 C CA . ASP A 1 79 ? 12.740 10.934 3.677 1.00 84.19 79 ASP A CA 1
ATOM 635 C C . ASP A 1 79 ? 12.809 9.917 2.528 1.00 84.19 79 ASP A C 1
ATOM 637 O O . ASP A 1 79 ? 12.335 10.184 1.420 1.00 84.19 79 ASP A O 1
ATOM 641 N N . PHE A 1 80 ? 13.389 8.739 2.770 1.00 87.12 80 PHE A N 1
ATOM 642 C CA . PHE A 1 80 ? 13.584 7.730 1.740 1.00 87.12 80 PHE A CA 1
ATOM 643 C C . PHE A 1 80 ? 12.281 6.993 1.414 1.00 87.12 80 PHE A C 1
ATOM 645 O O . PHE A 1 80 ? 11.930 6.851 0.238 1.00 87.12 80 PHE A O 1
ATOM 652 N N . VAL A 1 81 ? 11.528 6.582 2.436 1.00 86.38 81 VAL A N 1
ATOM 653 C CA . VAL A 1 81 ? 10.196 5.984 2.259 1.00 86.38 81 VAL A CA 1
ATOM 654 C C . VAL A 1 81 ? 9.247 6.982 1.597 1.00 86.38 81 VAL A C 1
ATOM 656 O O . VAL A 1 81 ? 8.566 6.634 0.628 1.00 86.38 81 VAL A O 1
ATOM 659 N N . SER A 1 82 ? 9.260 8.238 2.051 1.00 86.12 82 SER A N 1
ATOM 660 C CA . SER A 1 82 ? 8.462 9.318 1.459 1.00 86.12 82 SER A CA 1
ATOM 661 C C . SER A 1 82 ? 8.807 9.534 -0.017 1.00 86.12 82 SER A C 1
ATOM 663 O O . SER A 1 82 ? 7.917 9.600 -0.868 1.00 86.12 82 SER A O 1
ATOM 665 N N . TRP A 1 83 ? 10.101 9.555 -0.355 1.00 90.81 83 TRP A N 1
ATOM 666 C CA . TRP A 1 83 ? 10.557 9.638 -1.740 1.00 90.81 83 TRP A CA 1
ATOM 667 C C . TRP A 1 83 ? 10.058 8.455 -2.579 1.00 90.81 83 TRP A C 1
ATOM 669 O O . TRP A 1 83 ? 9.530 8.661 -3.674 1.00 90.81 83 TRP A O 1
ATOM 679 N N . ASN A 1 84 ? 10.164 7.225 -2.069 1.00 92.38 84 ASN A N 1
ATOM 680 C CA . ASN A 1 84 ? 9.693 6.030 -2.77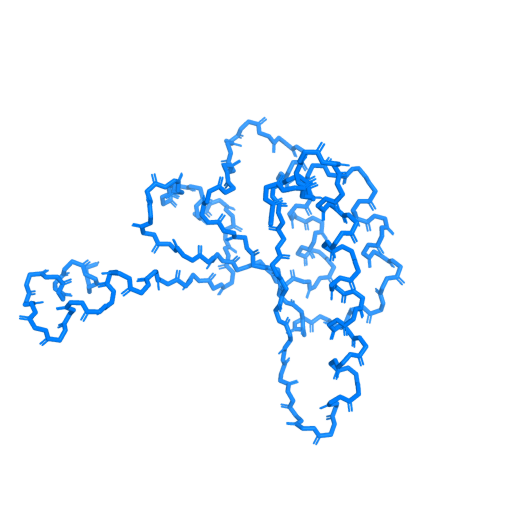0 1.00 92.38 84 ASN A CA 1
ATOM 681 C C . ASN A 1 84 ? 8.185 6.070 -3.034 1.00 92.38 84 ASN A C 1
ATOM 683 O O . ASN A 1 84 ? 7.754 5.761 -4.143 1.00 92.38 84 ASN A O 1
ATOM 687 N N . ILE A 1 85 ? 7.388 6.491 -2.056 1.00 91.44 85 ILE A N 1
ATOM 688 C CA . ILE A 1 85 ? 5.937 6.655 -2.200 1.00 91.44 85 ILE A CA 1
ATOM 689 C C . ILE A 1 85 ? 5.600 7.631 -3.330 1.00 91.44 85 ILE A C 1
ATOM 691 O O . ILE A 1 85 ? 4.783 7.313 -4.197 1.00 91.44 85 ILE A O 1
ATOM 695 N N . GLU A 1 86 ? 6.268 8.782 -3.381 1.00 92.62 86 GLU A N 1
ATOM 696 C CA . GLU A 1 86 ? 6.057 9.757 -4.452 1.00 92.62 86 GLU A CA 1
ATOM 697 C C . GLU A 1 86 ? 6.495 9.214 -5.819 1.00 92.62 86 GLU A C 1
ATOM 699 O O . GLU A 1 86 ? 5.806 9.409 -6.823 1.00 92.62 86 GLU A O 1
ATOM 704 N N . GLN A 1 87 ? 7.588 8.446 -5.879 1.00 95.50 87 GLN A N 1
ATOM 705 C CA . GLN A 1 87 ? 7.980 7.760 -7.112 1.00 95.50 87 GLN A CA 1
ATOM 706 C C . GLN A 1 87 ? 6.945 6.716 -7.554 1.00 95.50 87 GLN A C 1
ATOM 708 O O . GLN A 1 87 ? 6.667 6.618 -8.747 1.00 95.50 87 GLN A O 1
ATOM 713 N N . ILE A 1 88 ? 6.362 5.951 -6.626 1.00 95.00 88 ILE A N 1
ATOM 714 C CA . ILE A 1 88 ? 5.318 4.954 -6.913 1.00 95.00 88 ILE A CA 1
ATOM 715 C C . ILE A 1 88 ? 4.080 5.637 -7.504 1.00 95.00 88 ILE A C 1
ATOM 717 O O . ILE A 1 88 ? 3.616 5.236 -8.575 1.00 95.00 88 ILE A O 1
ATOM 721 N N . LYS A 1 89 ? 3.609 6.724 -6.880 1.00 94.62 89 LYS A N 1
ATOM 722 C CA . LYS A 1 89 ? 2.513 7.547 -7.416 1.00 94.62 89 LYS A CA 1
ATOM 723 C C . LYS A 1 89 ? 2.842 8.100 -8.803 1.00 94.62 89 LYS A C 1
ATOM 725 O O . LYS A 1 89 ? 2.007 8.045 -9.705 1.00 94.62 89 LYS A O 1
ATOM 730 N N . GLY A 1 90 ? 4.076 8.567 -9.006 1.00 94.88 90 GLY A N 1
ATOM 731 C CA . GLY A 1 90 ? 4.572 9.045 -10.300 1.00 94.88 90 GLY A CA 1
ATOM 732 C C . GLY A 1 90 ? 4.594 7.978 -11.402 1.00 94.88 90 GLY A C 1
ATOM 733 O O . GLY A 1 90 ? 4.547 8.318 -12.582 1.00 94.88 90 GLY A O 1
ATOM 734 N N . LEU A 1 91 ? 4.615 6.689 -11.043 1.00 95.31 91 LEU A N 1
ATOM 735 C CA . LEU A 1 91 ? 4.455 5.565 -11.976 1.00 95.31 91 LEU A CA 1
ATOM 736 C C . LEU A 1 91 ? 2.983 5.219 -12.258 1.00 95.31 91 LEU A C 1
ATOM 738 O O . LEU A 1 91 ? 2.70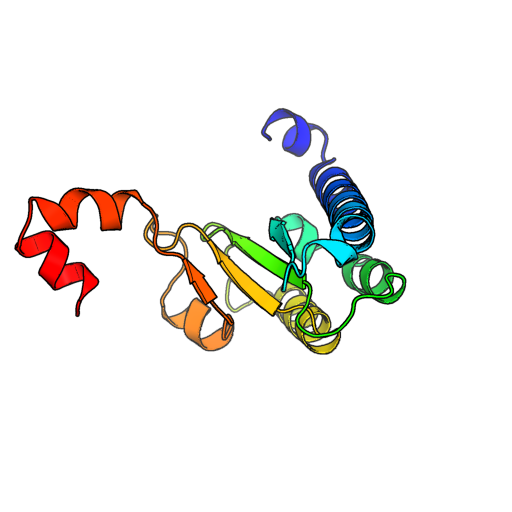4 4.279 -12.997 1.00 95.31 91 LEU A O 1
ATOM 742 N N . GLY A 1 92 ? 2.035 5.964 -11.687 1.00 95.00 92 GLY A N 1
ATOM 743 C CA . GLY A 1 92 ? 0.605 5.726 -11.859 1.00 95.00 92 GLY A CA 1
ATOM 744 C C . GLY A 1 92 ? 0.056 4.569 -11.023 1.00 95.00 92 GLY A C 1
ATOM 745 O O . GLY A 1 92 ? -1.041 4.086 -11.323 1.00 95.00 92 GLY A O 1
ATOM 746 N N . ILE A 1 93 ? 0.809 4.129 -10.011 1.00 96.38 93 ILE A N 1
ATOM 747 C CA . ILE A 1 93 ? 0.381 3.154 -9.007 1.00 96.38 93 ILE A CA 1
ATOM 748 C C . ILE A 1 93 ? -0.232 3.933 -7.847 1.00 96.38 93 ILE A C 1
ATOM 750 O O . ILE A 1 93 ? 0.403 4.826 -7.287 1.00 96.38 93 ILE A O 1
ATOM 754 N N . ASP A 1 94 ? -1.464 3.605 -7.480 1.00 95.69 94 ASP A N 1
ATOM 755 C CA . ASP A 1 94 ? -2.107 4.269 -6.353 1.00 95.69 94 ASP A CA 1
ATOM 756 C C . ASP A 1 94 ? -1.607 3.710 -5.020 1.00 95.69 94 ASP A C 1
ATOM 758 O O . ASP A 1 94 ? -1.239 2.542 -4.921 1.00 95.69 94 ASP A O 1
ATOM 762 N N . ILE A 1 95 ? -1.658 4.538 -3.979 1.00 93.50 95 ILE A N 1
ATOM 763 C CA . ILE A 1 95 ? -1.430 4.106 -2.601 1.00 93.50 95 ILE A CA 1
ATOM 764 C C . ILE A 1 95 ? -2.768 4.047 -1.872 1.00 93.50 95 ILE A C 1
ATOM 766 O O . ILE A 1 95 ? -3.542 5.007 -1.895 1.00 93.50 95 ILE A O 1
ATOM 770 N N . GLU A 1 96 ? -3.032 2.924 -1.221 1.00 93.44 96 GLU A N 1
ATOM 771 C CA . GLU A 1 96 ? -4.193 2.684 -0.374 1.00 93.44 96 GLU A CA 1
ATOM 772 C C . GLU A 1 96 ? -3.716 2.271 1.021 1.00 93.44 96 GLU A C 1
ATOM 774 O O . GLU A 1 96 ? -2.659 1.658 1.167 1.00 93.44 96 GLU A O 1
ATOM 779 N N . ILE A 1 97 ? -4.484 2.625 2.048 1.00 89.81 97 ILE A N 1
ATOM 780 C CA . ILE A 1 97 ? -4.226 2.195 3.425 1.00 89.81 97 ILE A CA 1
ATOM 781 C C . ILE A 1 97 ? -5.196 1.082 3.787 1.00 89.81 97 ILE A C 1
ATOM 783 O O . ILE A 1 97 ? -6.403 1.235 3.566 1.00 89.81 97 ILE A O 1
ATOM 787 N N . ASP A 1 98 ? -4.663 -0.002 4.345 1.00 87.75 98 ASP A N 1
ATOM 788 C CA . ASP A 1 98 ? -5.438 -1.125 4.869 1.00 87.75 98 ASP A CA 1
ATOM 789 C C . ASP A 1 98 ? -5.463 -1.158 6.402 1.00 87.75 98 ASP A C 1
ATOM 791 O O . ASP A 1 98 ? -4.566 -0.622 7.059 1.00 87.75 98 ASP A O 1
ATOM 795 N N . ASP A 1 99 ? -6.506 -1.791 6.942 1.00 85.94 99 ASP A N 1
ATOM 796 C CA . ASP A 1 99 ? -6.738 -2.011 8.375 1.00 85.94 99 ASP A CA 1
ATOM 797 C C . ASP A 1 99 ? -6.635 -0.744 9.248 1.00 85.94 99 ASP A C 1
ATOM 799 O O . ASP A 1 99 ? -6.130 -0.785 10.368 1.00 85.94 99 ASP A O 1
ATOM 803 N N . PHE A 1 100 ? -7.140 0.402 8.772 1.00 86.19 100 PHE A N 1
ATOM 804 C CA . PHE A 1 100 ? -7.140 1.626 9.578 1.00 86.19 100 PHE A CA 1
ATOM 805 C C . PHE A 1 100 ? -8.054 1.497 10.802 1.00 86.19 100 PHE A C 1
ATOM 807 O O . PHE A 1 100 ? -9.252 1.223 10.667 1.00 86.19 100 PHE A O 1
ATOM 814 N N . GLY A 1 101 ? -7.503 1.772 11.986 1.00 78.94 101 GLY A N 1
ATOM 815 C CA . GLY A 1 101 ? -8.205 1.698 13.269 1.00 78.94 101 GLY A CA 1
ATOM 816 C C . GLY A 1 101 ? -7.566 0.766 14.298 1.00 78.94 101 GLY A C 1
ATOM 817 O O . GLY A 1 101 ? -8.098 0.626 15.398 1.00 78.94 101 GLY A O 1
ATOM 818 N N . THR A 1 102 ? -6.442 0.138 13.954 1.00 75.25 102 THR A N 1
ATOM 819 C CA . THR A 1 102 ? -5.664 -0.768 14.809 1.00 75.25 102 THR A CA 1
ATOM 820 C C . THR A 1 102 ? -4.676 -0.038 15.727 1.00 75.25 102 THR A C 1
ATOM 822 O O . THR A 1 102 ? -4.220 -0.630 16.705 1.00 75.25 102 THR A O 1
ATOM 825 N N . GLY A 1 103 ? -4.419 1.258 15.494 1.00 68.50 103 GLY A N 1
ATOM 826 C CA . GLY A 1 103 ? -3.792 2.169 16.464 1.00 68.50 103 GLY A CA 1
ATOM 827 C C . GLY A 1 103 ? -2.338 2.560 16.179 1.00 68.50 103 GLY A C 1
ATOM 828 O O . GLY A 1 103 ? -1.654 3.032 17.085 1.00 68.50 103 GLY A O 1
ATOM 829 N N . TYR A 1 104 ? -1.865 2.378 14.948 1.00 67.12 104 TYR A N 1
ATOM 830 C CA . TYR A 1 104 ? -0.488 2.635 14.523 1.00 67.12 104 TYR A CA 1
ATOM 831 C C . TYR A 1 104 ? -0.325 3.866 13.613 1.00 67.12 104 TYR A C 1
ATOM 833 O O . TYR A 1 104 ? 0.675 4.570 13.737 1.00 67.12 104 TYR A O 1
ATOM 841 N N . ALA A 1 105 ? -1.287 4.181 12.741 1.00 69.75 105 ALA A N 1
ATOM 842 C CA . ALA A 1 105 ? -1.197 5.304 11.811 1.00 69.75 105 ALA A CA 1
ATOM 843 C C . ALA A 1 105 ? -1.977 6.497 12.347 1.00 69.75 105 ALA A C 1
ATOM 845 O O . ALA A 1 105 ? -3.175 6.431 12.631 1.00 69.75 105 ALA A O 1
ATOM 846 N N . SER A 1 106 ? -1.297 7.637 12.427 1.00 75.06 106 SER A N 1
ATOM 847 C CA . SER A 1 106 ? -1.949 8.890 12.781 1.00 75.06 106 SER A CA 1
ATOM 848 C C . SER A 1 106 ? -2.726 9.464 11.589 1.00 75.06 106 SER A C 1
ATOM 850 O O . SER A 1 106 ? -2.336 9.309 10.428 1.00 75.06 106 SER A O 1
ATOM 852 N N . ILE A 1 107 ? -3.792 10.218 11.869 1.00 79.31 107 ILE A N 1
ATOM 853 C CA . ILE A 1 107 ? -4.509 11.002 10.845 1.00 79.31 107 ILE A CA 1
ATOM 854 C C . ILE A 1 107 ? -3.551 11.972 10.131 1.00 79.31 107 ILE A C 1
ATOM 856 O O . ILE A 1 107 ? -3.681 12.203 8.932 1.00 79.31 107 ILE A O 1
ATOM 860 N N . VAL A 1 108 ? -2.551 12.505 10.840 1.00 80.00 108 VAL A N 1
ATOM 861 C CA . VAL A 1 108 ? -1.533 13.399 10.265 1.00 80.00 108 VAL A CA 1
ATOM 862 C C . VAL A 1 108 ? -0.720 12.678 9.186 1.00 80.00 108 VAL A C 1
ATOM 864 O O . VAL A 1 108 ? -0.551 13.211 8.087 1.00 80.00 108 VAL A O 1
ATOM 867 N N . SER A 1 109 ? -0.292 11.443 9.455 1.00 77.50 109 SER A N 1
ATOM 868 C CA . SER A 1 109 ? 0.423 10.602 8.490 1.00 77.50 109 SER A CA 1
ATOM 869 C C . SER A 1 109 ? -0.436 10.320 7.251 1.00 77.50 109 SER A C 1
ATOM 871 O O . SER A 1 109 ? 0.066 10.397 6.130 1.00 77.50 109 SER A O 1
ATOM 873 N N . LEU A 1 110 ? -1.746 10.089 7.419 1.00 81.94 110 LEU A N 1
ATOM 874 C CA . LEU A 1 110 ? -2.679 9.924 6.295 1.00 81.94 110 LEU A CA 1
ATOM 875 C C . LEU A 1 110 ? -2.791 11.184 5.428 1.00 81.94 110 LEU A C 1
ATOM 877 O O . LEU A 1 110 ? -2.790 11.085 4.201 1.00 81.94 110 LEU A O 1
ATOM 881 N N . LEU A 1 111 ? -2.874 12.366 6.046 1.00 82.12 111 LEU A N 1
ATOM 882 C CA . LEU A 1 111 ? -2.975 13.638 5.322 1.00 82.12 111 LEU A CA 1
ATOM 883 C C . LEU A 1 111 ? -1.728 13.928 4.483 1.00 82.12 111 LEU A C 1
ATOM 885 O O . LEU A 1 111 ? -1.848 14.472 3.386 1.00 82.12 111 LEU A O 1
ATOM 889 N N . LYS A 1 112 ? -0.543 13.549 4.975 1.00 80.44 112 LYS A N 1
ATOM 890 C CA . LYS A 1 112 ? 0.714 13.658 4.220 1.00 80.44 112 LYS A CA 1
ATOM 891 C C . LYS A 1 112 ? 0.793 12.624 3.104 1.00 80.44 112 LYS A C 1
ATOM 893 O O . LYS A 1 112 ? 1.145 12.963 1.978 1.00 80.44 112 LYS A O 1
ATOM 898 N N . LEU A 1 113 ? 0.423 11.379 3.402 1.00 84.25 113 LEU A N 1
ATOM 899 C CA . LEU A 1 113 ? 0.436 10.295 2.428 1.00 84.25 113 LEU A CA 1
ATOM 900 C C . LEU A 1 113 ? -0.536 10.541 1.270 1.00 84.25 113 LEU A C 1
ATOM 902 O O . LEU A 1 113 ? -0.250 10.126 0.151 1.00 84.25 113 LEU A O 1
ATOM 906 N N . GLN A 1 114 ? -1.671 11.197 1.527 1.00 87.94 114 GLN A N 1
ATOM 907 C CA . GLN A 1 114 ? -2.754 11.404 0.559 1.00 87.94 114 GLN A CA 1
ATOM 908 C C . GLN A 1 114 ? -3.138 10.098 -0.161 1.00 87.94 114 GLN A C 1
ATOM 910 O O . GLN A 1 114 ? -3.031 10.008 -1.391 1.00 87.94 114 GLN A O 1
ATOM 915 N N . PRO A 1 115 ? -3.531 9.047 0.583 1.00 91.12 115 PRO A N 1
ATOM 916 C CA . PRO A 1 115 ? -3.898 7.788 -0.035 1.00 91.12 115 PRO A CA 1
ATOM 917 C C . PRO A 1 115 ? -5.155 7.974 -0.886 1.00 91.12 115 PRO A C 1
ATOM 919 O O . PRO A 1 115 ? -6.073 8.718 -0.537 1.00 91.12 115 PRO A O 1
ATOM 922 N N . ARG A 1 116 ? -5.232 7.238 -1.993 1.00 93.69 116 ARG A N 1
ATOM 923 C CA . ARG A 1 116 ? -6.423 7.218 -2.847 1.00 93.69 116 ARG A CA 1
ATOM 924 C C . ARG A 1 116 ? -7.621 6.583 -2.145 1.00 93.69 116 ARG A C 1
ATOM 926 O O . ARG A 1 116 ? -8.766 6.912 -2.455 1.00 93.69 116 ARG A O 1
ATOM 933 N N . ARG A 1 117 ? -7.363 5.630 -1.251 1.00 92.38 117 ARG A N 1
ATOM 934 C CA . ARG A 1 117 ? -8.387 4.913 -0.494 1.00 92.38 117 ARG A CA 1
ATOM 935 C C . ARG A 1 117 ? -7.890 4.623 0.913 1.00 92.38 117 ARG A C 1
ATOM 937 O O . ARG A 1 117 ? -6.738 4.245 1.100 1.00 92.38 117 ARG A O 1
ATOM 944 N N . LEU A 1 118 ? -8.799 4.757 1.867 1.00 91.12 118 LEU A N 1
ATOM 945 C CA . LEU A 1 118 ? -8.639 4.313 3.242 1.00 91.12 118 LEU A CA 1
ATOM 946 C C . LEU A 1 118 ? -9.636 3.178 3.481 1.00 91.12 118 LEU A C 1
ATOM 948 O O . LEU A 1 118 ? -10.840 3.377 3.294 1.00 91.12 118 LEU A O 1
ATOM 952 N N . LYS A 1 119 ? -9.154 1.993 3.848 1.00 90.69 119 LYS A N 1
ATOM 953 C CA . LYS A 1 119 ? -10.002 0.877 4.270 1.00 90.69 119 LYS A CA 1
ATOM 954 C C . LYS A 1 119 ? -10.065 0.862 5.795 1.00 90.69 119 LYS A C 1
ATOM 956 O O . LYS A 1 119 ? -9.036 0.896 6.462 1.00 90.69 119 LYS A O 1
ATOM 961 N N . ILE A 1 120 ? -11.282 0.850 6.329 1.00 89.12 120 ILE A N 1
ATOM 962 C CA . ILE A 1 120 ? -11.529 0.833 7.773 1.00 89.12 120 ILE A CA 1
ATOM 963 C C . ILE A 1 120 ? -11.521 -0.616 8.250 1.00 89.12 120 ILE A C 1
ATOM 965 O O . ILE A 1 120 ? -12.225 -1.451 7.673 1.00 89.12 120 ILE A O 1
ATOM 969 N N . ASP A 1 121 ? -10.771 -0.886 9.316 1.00 89.12 121 ASP A N 1
ATOM 970 C CA . ASP A 1 121 ? -10.674 -2.218 9.900 1.00 89.12 121 ASP A CA 1
ATOM 971 C C . ASP A 1 121 ? -12.059 -2.761 10.291 1.00 89.12 121 ASP A C 1
ATOM 973 O O . ASP A 1 121 ? -12.940 -2.071 10.831 1.00 89.12 121 ASP A O 1
ATOM 977 N N . ARG A 1 122 ? -12.263 -4.050 10.023 1.00 89.75 122 ARG A N 1
ATOM 978 C CA . ARG A 1 122 ? -13.541 -4.726 10.253 1.00 89.75 122 ARG A CA 1
ATOM 979 C C . ARG A 1 122 ? -13.976 -4.686 11.725 1.00 89.75 122 ARG A C 1
ATOM 981 O O . ARG A 1 122 ? -15.183 -4.727 11.982 1.00 89.75 122 ARG A O 1
ATOM 988 N N . GLN A 1 123 ? -13.065 -4.626 12.689 1.00 88.50 123 GLN A N 1
ATOM 989 C CA . GLN A 1 123 ? -13.378 -4.531 14.117 1.00 88.50 123 GLN A CA 1
ATOM 990 C C . GLN A 1 123 ? -14.092 -3.220 14.465 1.00 88.50 123 GLN A C 1
ATOM 992 O O . GLN A 1 123 ? -14.939 -3.220 15.357 1.00 88.50 123 GLN A O 1
ATOM 997 N N . LEU A 1 124 ? -13.840 -2.133 13.725 1.00 87.38 124 LEU A N 1
ATOM 998 C CA . LEU A 1 124 ? -14.582 -0.878 13.878 1.00 87.38 124 LEU A CA 1
ATOM 999 C C . LEU A 1 124 ? -15.972 -0.945 13.240 1.00 87.38 124 LEU A C 1
ATOM 1001 O O . LEU A 1 124 ? -16.927 -0.385 13.780 1.00 87.38 124 LEU A O 1
ATOM 1005 N N . ILE A 1 125 ? -16.096 -1.651 12.111 1.00 92.25 125 ILE A N 1
ATOM 1006 C CA . ILE A 1 125 ? -17.343 -1.743 11.339 1.00 92.25 125 ILE A CA 1
ATOM 1007 C C . ILE A 1 125 ? -18.319 -2.766 11.929 1.00 92.25 125 ILE A C 1
ATOM 1009 O O . ILE A 1 125 ? -19.518 -2.514 11.982 1.00 92.25 125 ILE A O 1
ATOM 1013 N N . THR A 1 126 ? -17.843 -3.916 12.407 1.00 92.81 126 THR A N 1
ATOM 1014 C CA . THR A 1 126 ? -18.705 -5.022 12.871 1.00 92.81 126 THR A CA 1
ATOM 1015 C C . THR A 1 126 ? -19.733 -4.593 13.936 1.00 92.81 126 THR A C 1
ATOM 1017 O O . THR A 1 126 ? -20.899 -4.973 13.809 1.00 92.81 126 THR A O 1
ATOM 1020 N N . PRO A 1 127 ? -19.387 -3.778 14.954 1.00 93.25 127 PRO A N 1
ATOM 1021 C CA . PRO A 1 127 ? -20.326 -3.425 16.017 1.00 93.25 127 PRO A CA 1
ATOM 1022 C C . PRO A 1 127 ? -21.344 -2.335 15.640 1.00 93.25 127 PRO A C 1
ATOM 1024 O O . PRO A 1 127 ? -22.284 -2.105 16.404 1.00 93.25 127 PRO A O 1
ATOM 1027 N N . ILE A 1 128 ? -21.212 -1.649 14.493 1.00 93.81 128 ILE A N 1
ATOM 1028 C CA . ILE A 1 128 ? -22.064 -0.484 14.163 1.00 93.81 128 ILE A CA 1
ATOM 1029 C C . ILE A 1 128 ? -23.537 -0.849 13.947 1.00 93.81 128 ILE A C 1
ATOM 1031 O O . ILE A 1 128 ? -24.411 0.019 14.010 1.00 93.81 128 ILE A O 1
ATOM 1035 N N . THR A 1 129 ? -23.839 -2.120 13.676 1.00 92.56 129 THR A N 1
ATOM 1036 C CA . THR A 1 129 ? -25.212 -2.618 13.513 1.00 92.56 129 THR A CA 1
ATOM 1037 C C . THR A 1 129 ? -25.928 -2.739 14.859 1.00 92.56 129 THR A C 1
ATOM 1039 O O . THR A 1 129 ? -27.119 -2.442 14.929 1.00 92.56 129 THR A O 1
ATOM 1042 N N . GLY A 1 130 ? -25.198 -3.079 15.928 1.00 94.06 130 GLY A N 1
ATOM 1043 C CA . GLY A 1 130 ? -25.729 -3.273 17.283 1.00 94.06 130 GLY A CA 1
ATOM 1044 C C . GLY A 1 130 ? -25.455 -2.133 18.270 1.00 94.06 130 GLY A C 1
ATOM 1045 O O . GLY A 1 130 ? -26.075 -2.095 19.328 1.00 94.06 130 GLY A O 1
ATOM 1046 N N . SER A 1 131 ? -24.556 -1.193 17.951 1.00 94.94 131 SER A N 1
ATOM 1047 C CA . SER A 1 131 ? -24.157 -0.105 18.854 1.00 94.94 131 SER A CA 1
ATOM 1048 C C . SER A 1 131 ? -24.306 1.272 18.208 1.00 94.94 131 SER A C 1
ATOM 1050 O O . SER A 1 131 ? -23.551 1.651 17.311 1.00 94.94 131 SER A O 1
ATOM 1052 N N . THR A 1 132 ? -25.250 2.069 18.718 1.00 92.44 132 THR A N 1
ATOM 1053 C CA . THR A 1 132 ? -25.429 3.476 18.316 1.00 92.44 132 THR A CA 1
ATOM 1054 C C . THR A 1 132 ? -24.199 4.322 18.644 1.0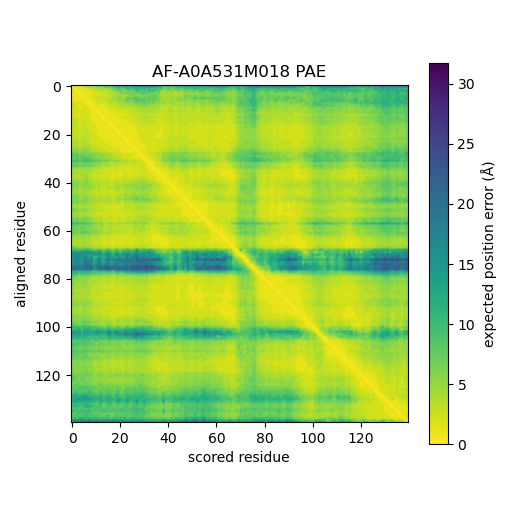0 92.44 132 THR A C 1
ATOM 1056 O O . THR A 1 132 ? -23.862 5.221 17.879 1.00 92.44 132 THR A O 1
ATOM 1059 N N . ALA A 1 133 ? -23.509 4.031 19.753 1.00 91.06 133 ALA A N 1
ATOM 1060 C CA . ALA A 1 133 ? -22.277 4.723 20.125 1.00 91.06 133 ALA A CA 1
ATOM 1061 C C . ALA A 1 133 ? -21.159 4.455 19.105 1.00 91.06 133 ALA A C 1
ATOM 1063 O O . ALA A 1 133 ? -20.565 5.403 18.599 1.00 91.06 133 ALA A O 1
ATOM 1064 N N . GLN A 1 134 ? -20.949 3.188 18.724 1.00 90.56 134 GLN A N 1
ATOM 1065 C CA . GLN A 1 134 ? -19.945 2.836 17.715 1.00 90.56 134 GLN A CA 1
ATOM 1066 C C . GLN A 1 134 ? -20.287 3.439 16.349 1.00 90.56 134 GLN A C 1
ATOM 1068 O O . GLN A 1 134 ? -19.417 3.954 15.655 1.00 90.56 134 GLN A O 1
ATOM 1073 N N . ARG A 1 135 ? -21.575 3.438 15.979 1.00 93.62 135 ARG A N 1
ATOM 1074 C CA . ARG A 1 135 ? -22.045 4.057 14.735 1.00 93.62 135 ARG A CA 1
ATOM 1075 C C . ARG A 1 135 ? -21.757 5.556 14.695 1.00 93.62 135 ARG A C 1
ATOM 1077 O O . ARG A 1 135 ? -21.304 6.035 13.666 1.00 93.62 135 ARG A O 1
ATOM 1084 N N . ARG A 1 136 ? -21.989 6.274 15.803 1.00 91.00 136 ARG A N 1
ATOM 1085 C CA . ARG A 1 136 ? -21.659 7.704 15.907 1.00 91.00 136 ARG A CA 1
ATOM 1086 C C . ARG A 1 136 ? -20.163 7.948 15.741 1.00 91.00 136 ARG A C 1
ATOM 1088 O O . ARG A 1 136 ? -19.799 8.877 15.033 1.00 91.00 136 ARG A O 1
ATOM 1095 N N . LEU A 1 137 ? -19.321 7.112 16.352 1.00 87.31 137 LEU A N 1
ATOM 1096 C CA . LEU A 1 137 ? -17.865 7.233 16.252 1.00 87.31 137 LEU A CA 1
ATOM 1097 C C . LEU A 1 137 ? -17.377 7.082 14.805 1.00 87.31 137 LEU A C 1
ATOM 1099 O O . LEU A 1 137 ? -16.553 7.870 14.370 1.00 87.31 137 LEU A O 1
ATOM 1103 N N . VAL A 1 138 ? -17.918 6.121 14.050 1.00 87.62 138 VAL A N 1
ATOM 1104 C CA . VAL A 1 138 ? -17.538 5.896 12.641 1.00 87.62 138 VAL A CA 1
ATOM 1105 C C . VAL A 1 138 ? -18.106 6.965 11.693 1.00 87.62 138 VAL A C 1
ATOM 1107 O O . VAL A 1 138 ? -17.522 7.214 10.646 1.00 87.62 138 VAL A O 1
ATOM 1110 N N . SER A 1 139 ? -19.246 7.584 12.024 1.00 88.62 139 SER A N 1
ATOM 1111 C CA . SER A 1 139 ? -19.873 8.622 11.188 1.00 88.62 139 SER A CA 1
ATOM 1112 C C . SER A 1 139 ? -19.399 10.054 11.458 1.00 88.62 139 SER A C 1
ATOM 1114 O O . SER A 1 139 ? -19.862 10.956 10.763 1.00 88.62 139 SER A O 1
ATOM 1116 N N . SER A 1 140 ? -18.618 10.271 12.522 1.00 79.75 140 SER A N 1
ATOM 1117 C CA . SER A 1 140 ? -18.090 11.595 12.899 1.00 79.75 140 SER A CA 1
ATOM 1118 C C . SER A 1 140 ? -16.899 11.971 12.028 1.00 79.75 140 SER A C 1
ATOM 1120 O O . SER A 1 140 ? -16.797 13.171 11.698 1.00 79.75 140 SER A O 1
#

Sequence (140 aa):
LKVAEELNVVALIDRTTLKQALENFERWSHLNIPRVSVNVSARRLEDRDLIKGLRKLAIKQGTVSFELVESIFLDENDDFVSWNIEQIKGLGIDIEIDDFGTGYASIVSLLKLQPRRLKIDRQLITPITGSTAQRRLVSS

Nearest PDB structures (foldseek):
  5mfu-assembly1_A  TM=8.084E-01  e=1.173E-06  Pseudomonas aeruginosa
  4q6j-assembly1_B  TM=7.913E-01  e=3.460E-04  Listeria monocytogenes EGD-e
  4r9x-assembly1_B-2  TM=4.361E-01  e=2.447E-01  Bacillus anthracis
  6cer-assembly2_E  TM=3.607E-01  e=4.866E-01  Homo sapiens
  3exg-assembly7_1  TM=3.821E-01  e=2.048E+00  Homo sapiens

Solvent-accessible surface area (backbone atoms only — not comparable to full-atom values): 8072 Å² total; per-residue (Å²): 106,71,70,36,60,76,68,68,41,50,57,57,49,44,53,50,51,49,52,52,50,52,54,49,50,61,73,40,55,87,71,69,68,73,60,50,75,42,73,48,56,56,72,40,48,66,40,88,59,43,65,66,54,52,72,73,48,93,64,59,66,70,33,36,33,36,30,34,48,30,77,46,72,70,51,95,80,46,64,62,43,53,50,44,52,54,52,42,45,73,57,30,33,42,44,28,37,32,51,43,86,81,80,60,62,52,72,67,49,48,67,72,66,59,52,81,42,79,40,70,25,62,80,68,55,66,50,37,83,84,28,73,68,50,36,51,64,76,72,106

Radius of gyration: 16.56 Å; Cα contacts (8 Å, |Δi|>4): 175; chains: 1; bounding box: 42×31×41 Å

Secondary structure (DSSP, 8-state):
-HHHHHTT-HHHHHHHHHHHHHHHHHHTGGGT---EEEEE-HHHHT-TTHHHHHTTS-PPTTSEEEEEETTS---TT-HHHHHHHHHHHHTT-EEEEEEETSS-S-HHHHHHH--SEEEEPHHHHGGGGT-HHHHHHHH-